Protein AF-A0ABD1AWQ6-F1 (afdb_monomer)

pLDDT: mean 72.34, std 12.03, range [37.41, 88.38]

Structure (mmCIF, N/CA/C/O backbone):
data_AF-A0ABD1AWQ6-F1
#
_entry.id   AF-A0ABD1AWQ6-F1
#
loop_
_atom_site.group_PDB
_atom_site.id
_atom_site.type_symbol
_atom_site.label_atom_id
_atom_site.label_alt_id
_atom_site.label_comp_id
_atom_site.label_asym_id
_atom_site.label_entity_id
_atom_site.label_seq_id
_atom_site.pdbx_PDB_ins_code
_atom_site.Cartn_x
_atom_site.Cartn_y
_atom_site.Cartn_z
_atom_site.occupancy
_atom_site.B_iso_or_equiv
_atom_site.auth_seq_id
_atom_site.auth_comp_id
_atom_site.auth_asym_id
_atom_site.auth_atom_id
_atom_site.pdbx_PDB_model_num
ATOM 1 N N . MET A 1 1 ? 18.038 -12.615 -33.657 1.00 48.97 1 MET A N 1
ATOM 2 C CA . MET A 1 1 ? 16.857 -12.393 -32.795 1.00 48.97 1 MET A CA 1
ATOM 3 C C . MET A 1 1 ? 17.334 -11.739 -31.507 1.00 48.97 1 MET A C 1
ATOM 5 O O . MET A 1 1 ? 18.391 -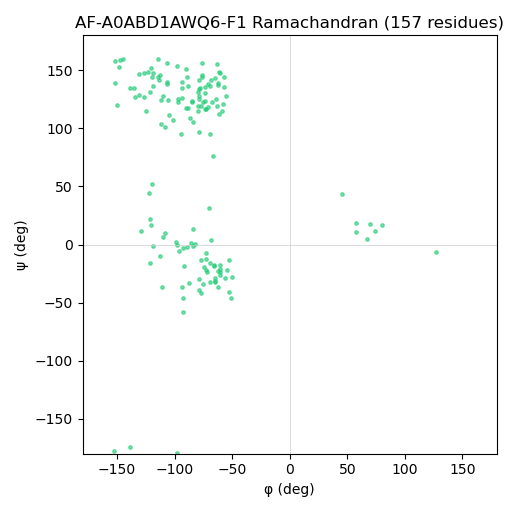12.156 -31.036 1.00 48.97 1 MET A O 1
ATOM 9 N N . PRO A 1 2 ? 16.660 -10.708 -30.973 1.00 58.03 2 PRO A N 1
ATOM 10 C CA . PRO A 1 2 ? 17.023 -10.162 -29.667 1.00 58.03 2 PRO A CA 1
ATOM 11 C C . PRO A 1 2 ? 16.846 -11.246 -28.593 1.00 58.03 2 PRO A C 1
ATOM 13 O O . PRO A 1 2 ? 15.907 -12.036 -28.662 1.00 58.03 2 PRO A O 1
ATOM 16 N N . LYS A 1 3 ? 17.781 -11.328 -27.640 1.00 64.69 3 LYS A N 1
ATOM 17 C CA . LYS A 1 3 ? 17.687 -12.257 -26.506 1.00 64.69 3 LYS A CA 1
ATOM 18 C C . LYS A 1 3 ? 16.695 -11.686 -25.491 1.00 64.69 3 LYS A C 1
ATOM 20 O O . LYS A 1 3 ? 16.927 -10.593 -24.983 1.00 64.69 3 LYS A O 1
ATOM 25 N N . SER A 1 4 ? 15.617 -12.411 -25.209 1.00 68.25 4 SER A N 1
ATOM 26 C CA . SER A 1 4 ? 14.711 -12.118 -24.096 1.00 68.25 4 SER A CA 1
ATOM 27 C C . SER A 1 4 ? 15.332 -12.616 -22.792 1.00 68.25 4 SER A C 1
ATOM 29 O O . SER A 1 4 ? 15.853 -13.732 -22.735 1.00 68.25 4 SER A O 1
ATOM 31 N N . ILE A 1 5 ? 15.296 -11.782 -21.757 1.00 76.12 5 ILE A N 1
ATOM 32 C CA . ILE A 1 5 ? 15.757 -12.128 -20.412 1.00 76.12 5 ILE A CA 1
ATOM 33 C C . I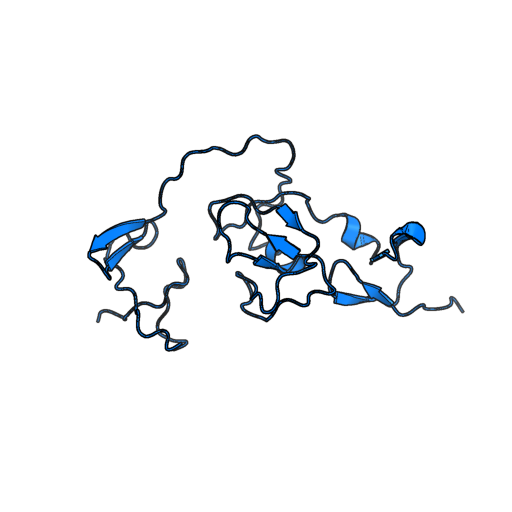LE A 1 5 ? 14.512 -12.165 -19.536 1.00 76.12 5 ILE A C 1
ATOM 35 O O . ILE A 1 5 ? 13.773 -11.186 -19.492 1.00 76.12 5 ILE A O 1
ATOM 39 N N . TYR A 1 6 ? 14.290 -13.290 -18.863 1.00 83.38 6 TYR A N 1
ATOM 40 C CA . TYR A 1 6 ? 13.230 -13.432 -17.873 1.00 83.38 6 TYR A CA 1
ATOM 41 C C . TYR A 1 6 ? 13.787 -13.121 -16.489 1.00 83.38 6 TYR A C 1
ATOM 43 O O . TYR A 1 6 ? 14.873 -13.590 -16.140 1.00 83.38 6 TYR A O 1
ATOM 51 N N . PHE A 1 7 ? 13.056 -12.331 -15.715 1.00 83.81 7 PHE A N 1
ATOM 52 C CA . PHE A 1 7 ? 13.428 -11.963 -14.353 1.00 83.81 7 PHE A CA 1
ATOM 53 C C . PHE A 1 7 ? 12.177 -11.675 -13.524 1.00 83.81 7 PHE A C 1
ATOM 55 O O . PHE A 1 7 ? 11.145 -11.302 -14.074 1.00 83.81 7 PHE A O 1
ATOM 62 N N . THR A 1 8 ? 12.284 -11.761 -12.201 1.00 82.62 8 THR A N 1
ATOM 63 C CA . THR A 1 8 ? 11.227 -11.308 -11.291 1.00 82.62 8 THR A CA 1
ATOM 64 C C . THR A 1 8 ? 11.559 -9.903 -10.798 1.00 82.62 8 THR A C 1
ATOM 66 O O . THR A 1 8 ? 12.649 -9.642 -10.289 1.00 82.62 8 THR A O 1
ATOM 69 N N . CYS A 1 9 ? 10.638 -8.959 -10.982 1.00 82.00 9 CYS A N 1
ATOM 70 C CA . CYS A 1 9 ? 10.838 -7.570 -10.588 1.00 82.00 9 CYS A CA 1
ATOM 71 C C . CYS A 1 9 ? 10.783 -7.410 -9.063 1.00 82.00 9 CYS A C 1
ATOM 73 O O . CYS A 1 9 ? 9.713 -7.534 -8.475 1.00 82.00 9 CYS A O 1
ATOM 75 N N . THR A 1 10 ? 11.879 -6.989 -8.435 1.00 76.38 10 THR A N 1
ATOM 76 C CA . THR A 1 10 ? 11.979 -6.748 -6.982 1.00 76.38 10 THR A CA 1
ATOM 77 C C . THR A 1 10 ? 11.002 -5.673 -6.477 1.00 76.38 10 THR A C 1
ATOM 79 O O . THR A 1 10 ? 10.599 -5.662 -5.317 1.00 76.38 10 THR A O 1
ATOM 82 N N . THR A 1 11 ? 10.588 -4.733 -7.332 1.00 75.94 11 THR A N 1
ATOM 83 C CA . THR A 1 11 ? 9.616 -3.696 -6.948 1.00 75.94 11 THR A CA 1
ATOM 84 C C . THR A 1 11 ? 8.186 -4.233 -6.869 1.00 75.94 11 THR A C 1
ATOM 86 O O . THR A 1 11 ? 7.409 -3.759 -6.045 1.00 75.94 11 THR A O 1
ATOM 89 N N . LEU A 1 12 ? 7.820 -5.189 -7.729 1.00 77.00 12 LEU A N 1
ATOM 90 C CA . LEU A 1 12 ? 6.425 -5.598 -7.935 1.00 77.00 12 LEU A CA 1
ATOM 91 C C . LEU A 1 12 ? 6.138 -7.077 -7.658 1.00 77.00 12 LEU A C 1
ATOM 93 O O . LEU A 1 12 ? 4.964 -7.425 -7.576 1.00 77.00 12 LEU A O 1
ATOM 97 N N . GLY A 1 13 ? 7.160 -7.929 -7.581 1.00 76.38 13 GLY A N 1
ATOM 98 C CA . GLY A 1 13 ? 7.013 -9.386 -7.485 1.00 76.38 13 GLY A CA 1
ATOM 99 C C . GLY A 1 13 ? 6.491 -10.049 -8.748 1.00 76.38 13 GLY A C 1
ATOM 100 O O . GLY A 1 13 ? 5.955 -11.147 -8.686 1.00 76.38 13 GLY A O 1
ATOM 101 N N . LEU A 1 14 ? 6.558 -9.357 -9.885 1.00 79.88 14 LEU A N 1
ATOM 102 C CA . LEU A 1 14 ? 6.002 -9.835 -11.147 1.00 79.88 14 LEU A CA 1
ATOM 103 C C . LEU A 1 14 ? 7.107 -10.124 -12.140 1.00 79.88 14 LEU A C 1
ATOM 105 O O . LEU A 1 14 ? 8.099 -9.391 -12.189 1.00 79.88 14 LEU A O 1
ATOM 109 N N . ASP A 1 15 ? 6.883 -11.146 -12.952 1.00 82.69 15 ASP A N 1
ATOM 110 C CA . ASP A 1 15 ? 7.808 -11.520 -14.006 1.00 82.69 15 ASP A CA 1
ATOM 111 C C . ASP A 1 15 ? 7.834 -10.467 -15.116 1.00 82.69 15 ASP A C 1
ATOM 113 O O . ASP A 1 15 ? 6.797 -9.955 -15.550 1.00 82.69 15 ASP A O 1
ATOM 117 N N . GLY A 1 16 ? 9.047 -10.161 -15.565 1.00 80.31 16 GLY A N 1
ATOM 118 C CA . GLY A 1 16 ? 9.341 -9.319 -16.710 1.00 80.31 16 GLY A CA 1
ATOM 119 C C . GLY A 1 16 ? 10.120 -10.096 -17.763 1.00 80.31 16 GLY A C 1
ATOM 120 O O . GLY A 1 16 ? 10.957 -10.939 -17.441 1.00 80.31 16 GLY A O 1
ATOM 121 N N . ASP A 1 17 ? 9.846 -9.798 -19.030 1.00 77.75 17 ASP A N 1
ATOM 122 C CA . ASP A 1 17 ? 10.455 -10.436 -20.207 1.00 77.75 17 ASP A CA 1
ATOM 123 C C . ASP A 1 17 ? 11.235 -9.446 -21.102 1.00 77.75 17 ASP A C 1
ATOM 125 O O . ASP A 1 17 ? 11.825 -9.825 -22.120 1.00 77.75 17 ASP A O 1
ATOM 129 N N . ARG A 1 18 ? 11.238 -8.161 -20.722 1.00 77.06 18 ARG A N 1
ATOM 130 C CA . ARG A 1 18 ? 11.921 -7.050 -21.412 1.00 77.06 18 ARG A CA 1
ATOM 131 C C . ARG A 1 18 ? 13.265 -6.723 -20.766 1.00 77.06 18 ARG A C 1
ATOM 133 O O . ARG A 1 18 ? 13.656 -7.344 -19.793 1.00 77.06 18 ARG A O 1
ATOM 140 N N . SER A 1 19 ? 13.978 -5.722 -21.287 1.00 81.62 19 SER A N 1
ATOM 141 C CA . SER A 1 19 ? 15.223 -5.223 -20.688 1.00 81.62 19 SER A CA 1
ATOM 142 C C . SER A 1 19 ? 14.974 -4.670 -19.273 1.00 81.62 19 SER A C 1
ATOM 144 O O . SER A 1 19 ? 14.305 -3.638 -19.157 1.00 81.62 19 SER A O 1
ATOM 146 N N . PRO A 1 20 ? 15.487 -5.318 -18.208 1.00 82.69 20 PRO A N 1
ATOM 147 C CA . PRO A 1 20 ? 15.362 -4.796 -16.855 1.00 82.69 20 PRO A CA 1
ATOM 148 C C . PRO A 1 20 ? 16.330 -3.640 -16.604 1.00 82.69 20 PRO A C 1
ATOM 150 O O . PRO A 1 20 ? 17.414 -3.573 -17.188 1.00 82.69 20 PRO A O 1
ATOM 153 N N . TYR A 1 21 ? 15.984 -2.800 -15.636 1.00 80.56 21 TYR A N 1
ATOM 154 C CA . TYR A 1 21 ? 16.967 -2.039 -14.880 1.00 80.56 21 TYR A CA 1
ATOM 155 C C . TYR A 1 21 ? 17.596 -2.959 -13.828 1.00 80.56 21 TYR A C 1
ATOM 157 O O . TYR A 1 21 ? 16.874 -3.587 -13.050 1.00 80.56 21 TYR A O 1
ATOM 165 N N . VAL A 1 22 ? 18.928 -3.032 -13.796 1.00 80.75 22 VAL A N 1
ATOM 166 C CA . VAL A 1 22 ? 19.681 -3.896 -12.876 1.00 80.75 22 VAL A CA 1
ATOM 167 C C . VAL A 1 22 ? 20.700 -3.062 -12.111 1.00 80.75 22 VAL A C 1
ATOM 169 O O . VAL A 1 22 ? 21.535 -2.390 -12.715 1.00 80.75 22 VAL A O 1
ATOM 172 N N . CYS A 1 23 ? 20.679 -3.151 -10.783 1.00 76.75 23 CYS A N 1
ATOM 173 C CA . CYS A 1 23 ? 21.765 -2.688 -9.927 1.00 76.75 23 CYS A CA 1
ATOM 174 C C . CYS A 1 23 ? 22.437 -3.901 -9.280 1.00 76.75 23 CYS A C 1
ATOM 176 O O . CYS A 1 23 ? 21.912 -4.472 -8.327 1.00 76.75 23 CYS A O 1
ATOM 178 N N . LEU A 1 24 ? 23.617 -4.274 -9.785 1.00 75.38 24 LEU A N 1
ATOM 179 C CA . LEU A 1 24 ? 24.368 -5.443 -9.310 1.00 75.38 24 LEU A CA 1
ATOM 180 C C . LEU A 1 24 ? 24.847 -5.299 -7.860 1.00 75.38 24 LEU A C 1
ATOM 182 O O . LEU A 1 24 ? 24.935 -6.285 -7.143 1.00 75.38 24 LEU A O 1
ATOM 186 N N . GLN A 1 25 ? 25.146 -4.075 -7.415 1.00 71.06 25 GLN A N 1
ATOM 187 C CA . GLN A 1 25 ? 25.598 -3.826 -6.041 1.00 71.06 25 GLN A CA 1
ATOM 188 C C . GLN A 1 25 ? 24.485 -4.042 -5.013 1.00 71.06 25 GLN A C 1
ATOM 190 O O . GLN A 1 25 ? 24.755 -4.449 -3.889 1.00 71.06 25 GLN A O 1
ATOM 195 N N . CYS A 1 26 ? 23.242 -3.756 -5.399 1.00 70.12 26 CYS A N 1
ATOM 196 C CA . CYS A 1 26 ? 22.070 -3.884 -4.538 1.00 70.12 26 CYS A CA 1
ATOM 197 C C . CYS A 1 26 ? 21.291 -5.183 -4.776 1.00 70.12 26 CYS A C 1
ATOM 199 O O . CYS A 1 26 ? 20.230 -5.336 -4.179 1.00 70.12 26 CYS A O 1
ATOM 201 N N . ASP A 1 27 ? 21.765 -6.047 -5.682 1.00 72.75 27 ASP A N 1
ATOM 202 C CA . ASP A 1 27 ? 21.037 -7.216 -6.193 1.00 72.75 27 ASP A CA 1
ATOM 203 C C . ASP A 1 27 ? 19.575 -6.888 -6.563 1.00 72.75 27 ASP A C 1
ATOM 205 O O . ASP A 1 27 ? 18.617 -7.571 -6.208 1.00 72.75 27 ASP A O 1
ATOM 209 N N . PHE A 1 28 ? 19.388 -5.747 -7.231 1.00 75.69 28 PHE A N 1
ATOM 210 C CA . PHE A 1 28 ? 18.071 -5.189 -7.524 1.00 75.69 28 PHE A CA 1
ATOM 211 C C . PHE A 1 28 ? 17.776 -5.280 -9.015 1.00 75.69 28 PHE A C 1
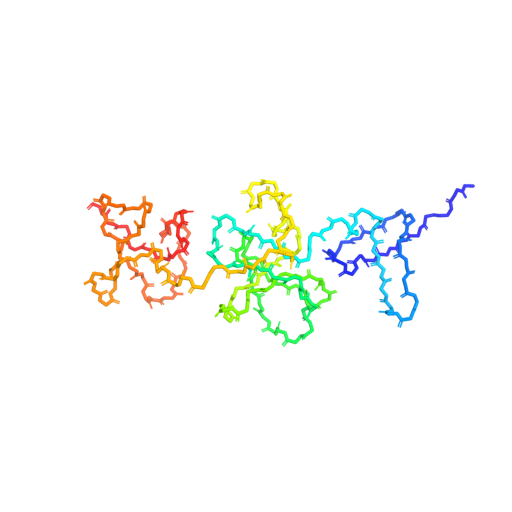ATOM 213 O O . PHE A 1 28 ? 18.549 -4.772 -9.829 1.00 75.69 28 PHE A O 1
ATOM 220 N N . THR A 1 29 ? 16.623 -5.856 -9.360 1.00 80.44 29 THR A N 1
ATOM 221 C CA . THR A 1 29 ? 16.164 -5.978 -10.747 1.00 80.44 29 THR A CA 1
ATOM 222 C C . THR A 1 29 ? 14.724 -5.492 -10.870 1.00 80.44 29 THR A C 1
ATOM 224 O O . THR A 1 29 ? 13.840 -5.932 -10.136 1.00 80.44 29 THR A O 1
ATOM 227 N N . ALA A 1 30 ? 14.440 -4.589 -11.807 1.00 82.12 30 ALA A N 1
ATOM 228 C CA . ALA A 1 30 ? 13.091 -4.064 -11.995 1.00 82.12 30 ALA A CA 1
ATOM 229 C C . ALA A 1 30 ? 12.749 -3.773 -13.457 1.00 82.12 30 ALA A C 1
ATOM 231 O O . ALA A 1 30 ? 13.633 -3.586 -14.288 1.00 82.12 30 ALA A O 1
ATOM 232 N N . HIS A 1 31 ? 11.452 -3.694 -13.773 1.00 84.19 31 HIS A N 1
ATOM 233 C CA . HIS A 1 31 ? 11.020 -3.110 -15.044 1.00 84.19 31 HIS A CA 1
ATOM 234 C C . HIS A 1 31 ? 11.462 -1.641 -15.112 1.00 84.19 31 HIS A C 1
ATOM 236 O O . HIS A 1 31 ? 11.478 -0.965 -14.082 1.00 84.19 31 HIS A O 1
ATOM 242 N N . ASN A 1 32 ? 11.760 -1.127 -16.310 1.00 77.94 32 ASN A N 1
ATOM 243 C CA . ASN A 1 32 ? 12.121 0.288 -16.494 1.00 77.94 32 ASN A CA 1
ATOM 244 C C . ASN A 1 32 ? 11.072 1.235 -15.887 1.00 77.94 32 ASN A C 1
ATOM 246 O O . ASN A 1 32 ? 11.412 2.186 -15.181 1.00 77.94 32 ASN A O 1
ATOM 250 N N . ASP A 1 33 ? 9.796 0.897 -16.065 1.00 75.50 33 ASP A N 1
ATOM 251 C CA . ASP A 1 33 ? 8.673 1.725 -15.623 1.00 75.50 33 ASP A CA 1
ATOM 252 C C . ASP A 1 33 ? 8.427 1.628 -14.105 1.00 75.50 33 ASP A C 1
ATOM 254 O O . ASP A 1 33 ? 7.754 2.472 -13.522 1.00 75.50 33 ASP A O 1
ATOM 258 N N . CYS A 1 34 ? 9.027 0.647 -13.415 1.00 76.81 34 CYS A N 1
ATOM 259 C CA . CYS A 1 34 ? 8.925 0.527 -11.956 1.00 76.81 34 CYS A CA 1
ATOM 260 C C . CYS A 1 34 ? 9.729 1.590 -11.195 1.00 76.81 34 CYS A C 1
ATOM 262 O O . CYS A 1 34 ? 9.649 1.646 -9.965 1.00 76.81 34 CYS A O 1
ATOM 264 N N . SER A 1 35 ? 10.539 2.392 -11.887 1.00 68.75 35 SER A N 1
ATOM 265 C CA . SER A 1 35 ? 11.254 3.516 -11.279 1.00 68.75 35 SER A CA 1
ATOM 266 C C . SER A 1 35 ? 10.326 4.690 -10.937 1.00 68.75 35 SER A C 1
ATOM 268 O O . SER A 1 35 ? 10.653 5.462 -10.041 1.00 68.75 35 SER A O 1
ATOM 270 N N . GLY A 1 36 ? 9.158 4.781 -11.587 1.00 74.75 36 GLY A N 1
ATOM 271 C CA . GLY A 1 36 ? 8.224 5.904 -11.465 1.00 74.75 36 GLY A CA 1
ATOM 272 C C . GLY A 1 36 ? 7.287 5.881 -10.253 1.00 74.75 36 GLY A C 1
ATOM 273 O O . GLY A 1 36 ? 6.467 6.781 -10.123 1.00 74.75 36 GLY A O 1
ATOM 274 N N . PHE A 1 37 ? 7.364 4.875 -9.375 1.00 82.88 37 PHE A N 1
ATOM 275 C CA . PHE A 1 37 ? 6.521 4.844 -8.175 1.00 82.88 37 PHE A CA 1
ATOM 276 C C . PHE A 1 37 ? 6.997 5.862 -7.123 1.00 82.88 37 PHE A C 1
ATOM 278 O O . PHE A 1 37 ? 8.203 5.895 -6.836 1.00 82.88 37 PHE A O 1
ATOM 285 N N . PRO A 1 38 ? 6.073 6.627 -6.508 1.00 86.12 38 PRO A N 1
ATOM 286 C CA . PRO A 1 38 ? 6.404 7.702 -5.576 1.00 86.12 38 PRO A CA 1
ATOM 287 C C . PRO A 1 38 ? 7.109 7.177 -4.324 1.00 86.12 38 PRO A C 1
ATOM 289 O O . PRO A 1 38 ? 6.949 6.026 -3.941 1.00 86.12 38 PRO A O 1
ATOM 292 N N . TRP A 1 39 ? 7.897 7.998 -3.648 1.00 84.81 39 TRP A N 1
ATOM 293 C CA . TRP A 1 39 ? 8.511 7.647 -2.370 1.00 84.81 39 TRP A CA 1
ATOM 294 C C . TRP A 1 39 ? 7.541 7.761 -1.206 1.00 84.81 39 TRP A C 1
ATOM 296 O O . TRP A 1 39 ? 7.569 6.907 -0.316 1.00 84.81 39 TRP A O 1
ATOM 306 N N . VA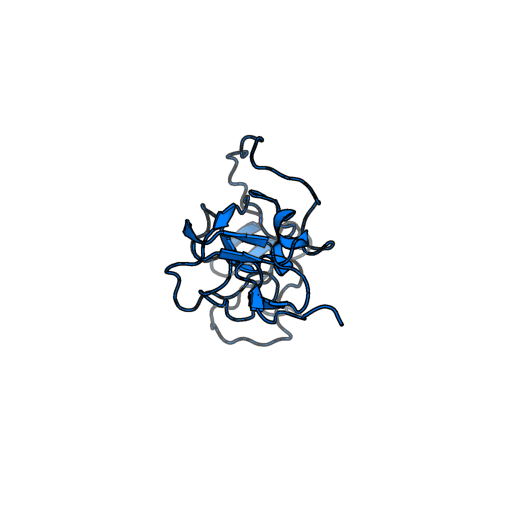L A 1 40 ? 6.699 8.788 -1.217 1.00 87.62 40 VAL A N 1
ATOM 307 C CA . VAL A 1 40 ? 5.674 9.043 -0.210 1.00 87.62 40 VAL A CA 1
ATOM 308 C C . VAL A 1 40 ? 4.386 9.417 -0.929 1.00 87.62 40 VAL A C 1
ATOM 310 O O . VAL A 1 40 ? 4.397 10.214 -1.864 1.00 87.62 40 VAL A O 1
ATOM 313 N N . THR A 1 41 ? 3.268 8.838 -0.510 1.00 87.38 41 THR A N 1
ATOM 314 C CA . THR A 1 41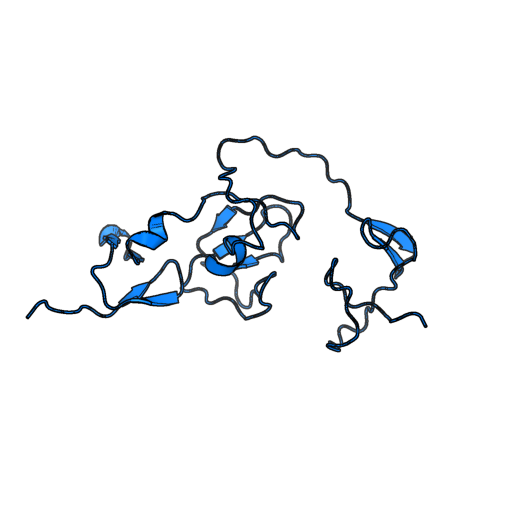 ? 1.976 9.104 -1.145 1.00 87.38 41 THR A CA 1
ATOM 315 C C . THR A 1 41 ? 0.823 9.034 -0.153 1.00 87.38 41 THR A C 1
ATOM 317 O O . THR A 1 41 ? 0.942 8.410 0.907 1.00 87.38 41 THR A O 1
ATOM 320 N N . ASN A 1 42 ? -0.286 9.675 -0.519 1.00 85.19 42 ASN A N 1
ATOM 321 C CA . ASN A 1 42 ? -1.563 9.540 0.158 1.00 85.19 42 ASN A CA 1
ATOM 322 C C . ASN A 1 42 ? -2.339 8.377 -0.457 1.00 85.19 42 ASN A C 1
ATOM 324 O O . ASN A 1 42 ? -2.434 8.232 -1.678 1.00 85.19 42 ASN A O 1
ATOM 328 N N . ILE A 1 43 ? -2.947 7.569 0.399 1.00 81.50 43 ILE A N 1
ATOM 329 C CA . ILE A 1 43 ? -3.916 6.566 -0.022 1.00 81.50 43 ILE A CA 1
ATOM 330 C C . ILE A 1 43 ? -5.284 7.102 0.379 1.00 81.50 43 ILE A C 1
ATOM 332 O O . ILE A 1 43 ? -5.515 7.334 1.556 1.00 81.50 43 ILE A O 1
ATOM 336 N N . ASN A 1 44 ? -6.219 7.228 -0.566 1.00 66.44 44 ASN A N 1
ATOM 337 C CA . ASN A 1 44 ? -7.561 7.809 -0.365 1.00 66.44 44 ASN A CA 1
ATOM 338 C C . ASN A 1 44 ? -8.373 7.195 0.799 1.00 66.44 44 ASN A C 1
ATOM 340 O O . ASN A 1 44 ? -9.433 7.698 1.152 1.00 66.44 44 ASN A O 1
ATOM 344 N N . ARG A 1 45 ? -7.935 6.053 1.336 1.00 66.00 45 ARG A N 1
ATOM 345 C CA . ARG A 1 45 ? -8.583 5.282 2.408 1.00 66.00 45 ARG A CA 1
ATOM 346 C C . ARG A 1 45 ? -7.670 5.104 3.628 1.00 66.00 45 ARG A C 1
ATOM 348 O O . ARG A 1 45 ? -7.809 4.116 4.348 1.00 66.00 45 ARG A O 1
ATOM 355 N N . HIS A 1 46 ? -6.675 5.974 3.782 1.00 79.12 46 HIS A N 1
ATOM 356 C CA . HIS A 1 46 ? -5.736 5.973 4.891 1.00 79.12 46 HIS A CA 1
ATOM 357 C C . HIS A 1 46 ? -5.266 7.401 5.171 1.00 79.12 46 HIS A C 1
ATOM 359 O O . HIS A 1 46 ? -4.686 8.042 4.300 1.00 79.12 46 HIS A O 1
ATOM 365 N N . ASP A 1 47 ? -5.522 7.875 6.385 1.00 73.38 47 ASP A N 1
ATOM 366 C CA . ASP A 1 47 ? -5.387 9.295 6.731 1.00 73.38 47 ASP A CA 1
ATOM 367 C C . ASP A 1 47 ? -3.928 9.757 6.804 1.00 73.38 47 ASP A C 1
ATOM 369 O O . ASP A 1 47 ? -3.625 10.931 6.613 1.00 73.38 47 ASP A O 1
ATOM 373 N N . TYR A 1 48 ? -3.010 8.820 7.039 1.00 83.12 48 TYR A N 1
ATOM 374 C CA . TYR A 1 48 ? -1.587 9.105 7.145 1.00 83.12 48 TYR A CA 1
ATOM 375 C C . TYR A 1 48 ? -0.854 8.827 5.845 1.00 83.12 48 TYR A C 1
ATOM 377 O O . TYR A 1 48 ? -1.220 7.946 5.056 1.00 83.12 48 TYR A O 1
ATOM 385 N N . ARG A 1 49 ? 0.260 9.530 5.649 1.00 87.06 49 ARG A N 1
ATOM 386 C CA . ARG A 1 49 ? 1.106 9.265 4.495 1.00 87.06 49 ARG A CA 1
ATOM 387 C C . ARG A 1 49 ? 1.765 7.911 4.638 1.00 87.06 49 ARG A C 1
ATOM 389 O O . ARG A 1 49 ? 2.244 7.507 5.701 1.00 87.06 49 ARG A O 1
ATOM 396 N N . VAL A 1 50 ? 1.855 7.225 3.510 1.00 87.69 50 VAL A N 1
ATOM 397 C CA . VAL A 1 50 ? 2.573 5.963 3.432 1.00 87.69 50 VAL A CA 1
ATOM 398 C C . VAL A 1 50 ? 3.875 6.173 2.688 1.00 87.69 50 VAL A C 1
ATOM 400 O O . VAL A 1 50 ? 3.943 6.890 1.689 1.00 87.69 50 VAL A O 1
ATOM 403 N N . SER A 1 51 ? 4.930 5.536 3.179 1.00 87.69 51 SER A N 1
ATOM 404 C CA . SER A 1 51 ? 6.269 5.652 2.607 1.00 87.69 51 SER A CA 1
ATOM 405 C C . SER 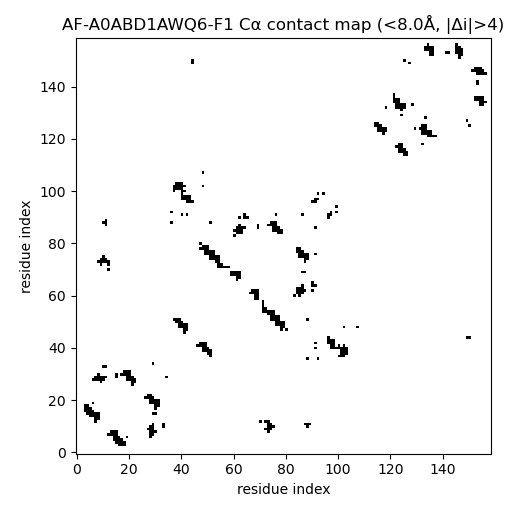A 1 51 ? 6.724 4.321 2.036 1.00 87.69 51 SER A C 1
ATOM 407 O O . SER A 1 51 ? 6.417 3.262 2.592 1.00 87.69 51 SER A O 1
ATOM 409 N N . ARG A 1 52 ? 7.458 4.368 0.919 1.00 85.62 52 ARG A N 1
ATOM 410 C CA . ARG A 1 52 ? 8.085 3.180 0.339 1.00 85.62 52 ARG A CA 1
ATOM 411 C C . ARG A 1 52 ? 8.998 2.554 1.373 1.00 85.62 52 ARG A C 1
ATOM 413 O O . ARG A 1 52 ? 9.985 3.154 1.796 1.00 85.62 52 ARG A O 1
ATOM 420 N N . THR A 1 53 ? 8.707 1.307 1.690 1.00 78.31 53 THR A N 1
ATOM 421 C CA . THR A 1 53 ? 9.533 0.489 2.556 1.00 78.31 53 THR A CA 1
ATOM 422 C C . THR A 1 53 ? 10.035 -0.728 1.794 1.00 78.31 53 THR A C 1
ATOM 424 O O . THR A 1 53 ? 9.397 -1.258 0.875 1.00 78.31 53 THR A O 1
ATOM 427 N N . SER A 1 54 ? 11.236 -1.157 2.152 1.00 64.19 54 SER A N 1
ATOM 428 C CA . SER A 1 54 ? 11.690 -2.498 1.816 1.00 64.19 54 SER A CA 1
ATOM 429 C C . SER A 1 54 ? 11.045 -3.415 2.853 1.00 64.19 54 SER A C 1
ATOM 431 O O . SER A 1 54 ? 11.362 -3.276 4.029 1.00 64.19 54 SER A O 1
ATOM 433 N N . LEU A 1 55 ? 10.147 -4.322 2.451 1.00 60.44 55 LEU A N 1
ATOM 434 C CA . LEU A 1 55 ? 9.398 -5.221 3.354 1.00 60.44 55 LEU A CA 1
ATOM 435 C C . LEU A 1 55 ? 10.268 -6.318 4.006 1.00 60.44 55 LEU A C 1
ATOM 437 O O . LEU A 1 55 ? 9.813 -7.422 4.302 1.00 60.44 55 LEU A O 1
ATOM 441 N N . LEU A 1 56 ? 11.541 -6.021 4.257 1.00 52.09 56 LEU A N 1
ATOM 442 C CA . LEU A 1 56 ? 12.449 -6.872 5.006 1.00 52.09 56 LEU A CA 1
ATOM 443 C C . LEU A 1 56 ? 12.008 -6.885 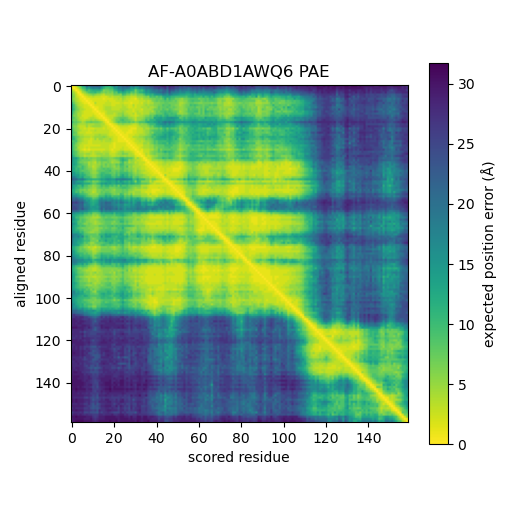6.476 1.00 52.09 56 LEU A C 1
ATOM 445 O O . LEU A 1 56 ? 12.385 -6.007 7.246 1.00 52.09 56 LEU A O 1
ATOM 449 N N . GLY A 1 57 ? 11.222 -7.892 6.864 1.00 52.12 57 GLY A N 1
ATOM 450 C CA . GLY A 1 57 ? 11.029 -8.251 8.273 1.00 52.12 57 GLY A CA 1
ATOM 451 C C . GLY A 1 57 ? 9.594 -8.344 8.791 1.00 52.12 57 GLY A C 1
ATOM 452 O O . GLY A 1 57 ? 9.430 -8.810 9.917 1.00 52.12 57 GLY A O 1
ATOM 453 N N . VAL A 1 58 ? 8.559 -7.985 8.021 1.00 54.44 58 VAL A N 1
ATOM 454 C CA . VAL A 1 58 ? 7.165 -8.126 8.491 1.00 54.44 58 VAL A CA 1
ATOM 455 C C . VAL A 1 58 ? 6.577 -9.451 8.018 1.00 54.44 58 VAL A C 1
ATOM 457 O O . VAL A 1 58 ? 6.102 -9.616 6.895 1.00 54.44 58 VAL A O 1
ATOM 460 N N . VAL A 1 59 ? 6.659 -10.451 8.893 1.00 55.97 59 VAL A N 1
ATOM 461 C CA . VAL A 1 59 ? 6.110 -11.783 8.640 1.00 55.97 59 VAL A CA 1
ATOM 462 C C . VAL A 1 59 ? 4.582 -11.696 8.747 1.00 55.97 59 VAL A C 1
ATOM 464 O O . VAL A 1 59 ? 4.061 -11.322 9.788 1.00 55.97 59 VAL A O 1
ATOM 467 N N . GLN A 1 60 ? 3.868 -12.099 7.689 1.00 66.56 60 GLN A N 1
ATOM 468 C CA . GLN A 1 60 ? 2.393 -12.201 7.613 1.00 66.56 60 GLN A CA 1
ATOM 469 C C . GLN A 1 60 ? 1.588 -10.915 7.359 1.00 66.56 60 GLN A C 1
ATOM 471 O O . GLN A 1 60 ? 0.366 -10.942 7.520 1.00 66.56 60 GLN A O 1
ATOM 476 N N . ALA A 1 61 ? 2.202 -9.829 6.891 1.00 75.94 61 ALA A N 1
ATOM 477 C CA . ALA A 1 61 ? 1.435 -8.638 6.540 1.00 75.94 61 ALA A CA 1
ATOM 478 C C . ALA A 1 61 ? 0.391 -8.879 5.433 1.00 75.94 61 ALA A C 1
ATOM 480 O O . ALA A 1 61 ? 0.568 -9.690 4.513 1.00 75.94 61 ALA A O 1
ATOM 481 N N . VAL A 1 62 ? -0.713 -8.136 5.521 1.00 81.12 62 VAL A N 1
ATOM 482 C CA . VAL A 1 62 ? -1.839 -8.186 4.585 1.00 81.12 62 VAL A CA 1
ATOM 483 C C . VAL A 1 62 ? -2.042 -6.802 3.987 1.00 81.12 62 VAL A C 1
ATOM 485 O O . VAL A 1 62 ? -2.136 -5.815 4.707 1.00 81.12 62 VAL A O 1
ATOM 488 N N . CYS A 1 63 ? -2.155 -6.724 2.663 1.00 83.75 63 CYS A N 1
ATOM 489 C CA . CYS A 1 63 ? -2.333 -5.446 1.988 1.00 83.75 63 CYS A CA 1
ATOM 490 C C . CYS A 1 63 ? -3.659 -4.770 2.373 1.00 83.75 63 CYS A C 1
ATOM 492 O O . CYS A 1 63 ? -4.724 -5.333 2.113 1.00 83.75 63 CYS A O 1
ATOM 494 N N . GLY A 1 64 ? -3.623 -3.525 2.853 1.00 80.12 64 GLY A N 1
ATOM 495 C CA . GLY A 1 64 ? -4.820 -2.766 3.245 1.00 80.12 64 GLY A CA 1
ATOM 496 C C . GLY A 1 64 ? -5.834 -2.527 2.113 1.00 80.12 64 GLY A C 1
ATOM 497 O O . GLY A 1 64 ? -7.028 -2.378 2.377 1.00 80.12 64 GLY A O 1
ATOM 498 N N . VAL A 1 65 ? -5.386 -2.572 0.851 1.00 82.75 65 VAL A N 1
ATOM 499 C CA . VAL A 1 65 ? -6.220 -2.354 -0.349 1.00 82.75 65 VAL A CA 1
ATOM 500 C C . VAL A 1 65 ? -6.779 -3.660 -0.915 1.00 82.75 65 VAL A C 1
ATOM 502 O O . VAL A 1 65 ? -7.990 -3.788 -1.061 1.00 82.75 65 VAL A O 1
ATOM 505 N N . CYS A 1 66 ? -5.925 -4.628 -1.273 1.00 83.62 66 CYS A N 1
ATOM 506 C CA . CYS A 1 66 ? -6.374 -5.859 -1.942 1.00 83.62 66 CYS A CA 1
ATOM 507 C C . CYS A 1 66 ? -6.585 -7.046 -0.995 1.00 83.62 66 CYS A C 1
ATOM 509 O O . CYS A 1 66 ? -7.033 -8.097 -1.449 1.00 83.62 66 CYS A O 1
ATOM 511 N N . ARG A 1 67 ? -6.233 -6.896 0.290 1.00 80.31 67 ARG A N 1
ATOM 512 C CA . ARG A 1 67 ? -6.392 -7.898 1.357 1.00 80.31 67 ARG A CA 1
ATOM 513 C C . ARG A 1 67 ? -5.699 -9.242 1.094 1.00 80.31 67 ARG A C 1
ATOM 515 O O . ARG A 1 67 ? -5.994 -10.239 1.742 1.00 80.31 67 ARG A O 1
ATOM 522 N N . LYS A 1 68 ? -4.732 -9.267 0.171 1.00 82.94 68 LYS A N 1
ATOM 523 C CA . LYS A 1 68 ? -3.848 -10.415 -0.076 1.00 82.94 68 LYS A CA 1
ATOM 524 C C . LYS A 1 68 ? -2.598 -10.320 0.791 1.00 82.94 68 LYS A C 1
ATOM 526 O O . LYS A 1 68 ? -2.157 -9.215 1.114 1.00 82.94 68 LYS A O 1
ATOM 531 N N . LYS A 1 69 ? -2.031 -11.481 1.131 1.00 82.31 69 LYS A N 1
ATOM 532 C CA . LYS A 1 69 ? -0.741 -11.573 1.823 1.00 82.31 69 LYS A CA 1
ATOM 533 C C . LYS A 1 69 ? 0.336 -10.866 1.011 1.00 82.31 69 LYS A C 1
ATOM 535 O O . LYS A 1 69 ? 0.393 -11.037 -0.206 1.00 82.31 69 LYS A O 1
ATOM 540 N N . MET A 1 70 ? 1.153 -10.094 1.708 1.00 77.62 70 MET A N 1
ATOM 541 C CA . MET A 1 70 ? 2.297 -9.403 1.141 1.00 77.62 70 MET A CA 1
ATOM 542 C C . MET A 1 70 ? 3.444 -10.399 0.966 1.00 77.62 70 MET A C 1
ATOM 544 O O . MET A 1 70 ? 3.727 -11.195 1.864 1.00 77.62 70 MET A O 1
ATOM 548 N N . ASP A 1 71 ? 4.092 -10.366 -0.195 1.00 73.19 71 ASP A N 1
ATOM 549 C CA . ASP A 1 71 ? 5.355 -11.068 -0.395 1.00 73.19 71 ASP A CA 1
ATOM 550 C C . ASP A 1 71 ? 6.508 -10.179 0.091 1.00 73.19 71 ASP A C 1
ATOM 552 O O . ASP A 1 71 ? 6.680 -9.048 -0.365 1.00 73.19 71 ASP A O 1
ATOM 556 N N . TRP A 1 72 ? 7.297 -10.705 1.024 1.00 67.56 72 TRP A N 1
ATOM 557 C CA . TRP A 1 72 ? 8.462 -10.052 1.625 1.00 67.56 72 TRP A CA 1
ATOM 558 C C . TRP A 1 72 ? 9.594 -9.818 0.616 1.00 67.56 72 TRP A C 1
ATOM 560 O O . TRP A 1 72 ? 10.476 -8.993 0.858 1.00 67.56 72 TRP A O 1
ATOM 570 N N . SER A 1 73 ? 9.571 -10.520 -0.522 1.00 64.88 73 SER A N 1
ATOM 571 C CA . SER A 1 73 ? 10.511 -10.313 -1.628 1.00 64.88 73 SER A CA 1
ATOM 572 C C . SER A 1 73 ? 10.252 -9.010 -2.404 1.00 64.88 73 SER A C 1
ATOM 574 O O . SER A 1 73 ? 11.088 -8.572 -3.199 1.00 64.88 73 SER A O 1
ATOM 576 N N . CYS A 1 74 ? 9.096 -8.376 -2.173 1.00 69.00 74 CYS A N 1
ATOM 577 C CA . CYS A 1 74 ? 8.616 -7.226 -2.927 1.00 69.00 74 CYS A CA 1
ATOM 578 C C . CYS A 1 74 ? 8.723 -5.928 -2.128 1.00 69.00 74 CYS A C 1
ATOM 580 O O . CYS A 1 74 ? 8.686 -5.906 -0.900 1.00 69.00 74 CYS A O 1
ATOM 582 N N . ARG A 1 75 ? 8.786 -4.794 -2.830 1.00 74.44 75 ARG A N 1
ATOM 583 C CA . ARG A 1 75 ? 8.597 -3.488 -2.185 1.00 74.44 75 ARG A CA 1
ATOM 584 C C . ARG A 1 75 ? 7.119 -3.236 -1.890 1.00 74.44 75 ARG A C 1
ATOM 586 O O . ARG A 1 75 ? 6.238 -3.574 -2.690 1.00 74.44 75 ARG A O 1
ATOM 593 N N . GLY A 1 76 ? 6.864 -2.553 -0.783 1.00 85.44 76 GLY A N 1
ATOM 594 C CA . GLY A 1 76 ? 5.541 -2.065 -0.415 1.00 85.44 76 GLY A CA 1
ATOM 595 C C . GLY A 1 76 ? 5.603 -0.667 0.171 1.00 85.44 76 GLY A C 1
ATOM 596 O O . GLY A 1 76 ? 6.656 -0.029 0.200 1.00 85.44 76 GLY A O 1
ATOM 597 N N . TYR A 1 77 ? 4.456 -0.202 0.636 1.00 86.50 77 TYR A N 1
ATOM 598 C CA . TYR A 1 77 ? 4.338 1.011 1.423 1.00 86.50 77 TYR A CA 1
ATOM 599 C C . TYR A 1 77 ? 3.886 0.650 2.824 1.00 86.50 77 TYR A C 1
ATOM 601 O O . TYR A 1 77 ? 3.034 -0.225 2.981 1.00 86.50 77 TYR A O 1
ATOM 609 N N . SER A 1 78 ? 4.430 1.345 3.813 1.00 86.19 78 SER A N 1
ATOM 610 C CA . SER A 1 78 ? 3.973 1.263 5.193 1.00 86.19 78 SER A CA 1
ATOM 611 C C . SER A 1 78 ? 3.669 2.651 5.733 1.00 86.19 78 SER A C 1
ATOM 613 O O . SER A 1 78 ? 4.299 3.651 5.356 1.00 86.19 78 SER A O 1
ATOM 615 N N . CYS A 1 79 ? 2.688 2.697 6.623 1.00 85.25 79 CYS A N 1
ATOM 616 C CA . CYS A 1 79 ? 2.454 3.854 7.465 1.00 85.25 79 CYS A CA 1
ATOM 617 C C . CYS A 1 79 ? 3.453 3.861 8.626 1.00 85.25 79 CYS A C 1
ATOM 619 O O . CYS A 1 79 ? 3.761 2.815 9.193 1.00 85.25 79 CYS A O 1
ATOM 621 N N . LYS A 1 80 ? 3.959 5.039 9.003 1.00 80.12 80 LYS A N 1
ATOM 622 C CA . LYS A 1 80 ? 4.796 5.173 10.208 1.00 80.12 80 LYS A CA 1
ATOM 623 C C . LYS A 1 80 ? 3.975 5.212 11.495 1.00 80.12 80 LYS A C 1
ATOM 625 O O . LYS A 1 80 ? 4.485 4.815 12.537 1.00 80.12 80 LYS A O 1
ATOM 630 N N . ARG A 1 81 ? 2.741 5.717 11.423 1.00 79.19 81 ARG A N 1
ATOM 631 C CA . ARG A 1 81 ? 1.848 5.874 12.579 1.00 79.19 81 ARG A CA 1
ATOM 632 C C . ARG A 1 81 ? 1.026 4.617 12.851 1.00 79.19 81 ARG A C 1
ATOM 634 O O . ARG A 1 81 ? 0.781 4.283 14.003 1.00 79.19 81 ARG A O 1
ATOM 641 N N . CYS A 1 82 ? 0.654 3.880 11.807 1.00 76.94 82 CYS A N 1
ATOM 642 C CA . CYS A 1 82 ? -0.128 2.658 11.940 1.00 76.94 82 CYS A CA 1
ATOM 643 C C . CYS A 1 82 ? 0.744 1.421 11.720 1.00 76.94 82 CYS A C 1
ATOM 645 O O . CYS A 1 82 ? 1.165 1.148 10.597 1.00 76.94 82 CYS A O 1
ATOM 647 N N . SER A 1 83 ? 0.962 0.648 12.787 1.00 68.12 83 SER A N 1
ATOM 648 C CA . SER A 1 83 ? 1.805 -0.557 12.777 1.00 68.12 83 SER A CA 1
ATOM 649 C C . SER A 1 83 ? 1.302 -1.671 11.856 1.00 68.12 83 SER A C 1
ATOM 651 O O . SER A 1 83 ? 2.097 -2.494 11.414 1.00 68.12 83 SER A O 1
ATOM 653 N N . ASP A 1 84 ? 0.004 -1.677 11.544 1.00 69.19 84 ASP A N 1
ATOM 654 C CA . ASP A 1 84 ? -0.663 -2.804 10.881 1.00 69.19 84 ASP A CA 1
ATOM 655 C C . ASP A 1 84 ? -1.073 -2.489 9.429 1.00 69.19 84 ASP A C 1
ATOM 657 O O . ASP A 1 84 ? -1.763 -3.279 8.780 1.00 69.19 84 ASP A O 1
ATOM 661 N N . PHE A 1 85 ? -0.676 -1.322 8.903 1.00 75.12 85 PHE A N 1
ATOM 662 C CA . PHE A 1 85 ? -1.079 -0.861 7.574 1.00 75.12 85 PHE A CA 1
ATOM 663 C C . PHE A 1 85 ? 0.074 -0.922 6.580 1.00 75.12 85 PHE A C 1
ATOM 665 O O . PHE A 1 85 ? 0.922 -0.028 6.496 1.00 75.12 85 PHE A O 1
ATOM 672 N N . GLU A 1 86 ? 0.036 -1.976 5.769 1.00 84.06 86 GLU A N 1
ATOM 673 C CA . GLU A 1 86 ? 0.941 -2.178 4.649 1.00 84.06 86 GLU A CA 1
ATOM 674 C C . GLU A 1 86 ? 0.198 -2.296 3.323 1.00 84.06 86 GLU A C 1
ATOM 676 O O . GLU A 1 86 ? -0.946 -2.754 3.239 1.00 84.06 86 GLU A O 1
ATOM 681 N N . PHE A 1 87 ? 0.866 -1.904 2.243 1.00 85.25 87 PHE A N 1
ATOM 682 C CA . PHE A 1 87 ? 0.272 -1.858 0.917 1.00 85.25 87 PHE A CA 1
ATOM 683 C C . PHE A 1 87 ? 1.243 -2.369 -0.140 1.00 85.25 87 PHE A C 1
ATOM 685 O O . PHE A 1 87 ? 2.404 -1.965 -0.182 1.00 85.25 87 PHE A O 1
ATOM 692 N N . HIS A 1 88 ? 0.771 -3.226 -1.052 1.00 87.38 88 HIS A N 1
ATOM 693 C CA . HIS A 1 88 ? 1.548 -3.557 -2.246 1.00 87.38 88 HIS A CA 1
ATOM 694 C C . HIS A 1 88 ? 1.862 -2.279 -3.020 1.00 87.38 88 HIS A C 1
ATOM 696 O O . HIS A 1 88 ? 0.980 -1.427 -3.162 1.00 87.38 88 HIS A O 1
ATOM 702 N N . THR A 1 89 ? 3.047 -2.203 -3.633 1.00 85.81 89 THR A N 1
ATOM 703 C CA . THR A 1 89 ? 3.426 -1.050 -4.466 1.00 85.81 89 THR A CA 1
ATOM 704 C C . THR A 1 89 ? 2.360 -0.721 -5.518 1.00 85.81 89 THR A C 1
ATOM 706 O O . THR A 1 89 ? 1.934 0.425 -5.618 1.00 85.81 89 THR A O 1
ATOM 709 N N . LYS A 1 90 ? 1.838 -1.732 -6.234 1.00 85.44 90 LYS A N 1
ATOM 710 C CA . LYS A 1 90 ? 0.749 -1.545 -7.216 1.00 85.44 90 LYS A CA 1
ATOM 711 C C . LYS A 1 90 ? -0.573 -1.099 -6.609 1.00 85.44 90 LYS A C 1
ATOM 713 O O . LYS A 1 90 ? -1.365 -0.459 -7.283 1.00 85.44 90 LYS A O 1
ATOM 718 N N . CYS A 1 91 ? -0.862 -1.522 -5.384 1.00 86.12 91 CYS A N 1
ATOM 719 C CA . CYS A 1 91 ? -2.127 -1.186 -4.747 1.00 86.12 91 CYS A CA 1
ATOM 720 C C . CYS A 1 91 ? -2.113 0.254 -4.247 1.00 86.12 91 CYS A C 1
ATOM 722 O O . CYS A 1 91 ? -3.089 0.960 -4.451 1.00 86.12 91 CYS A O 1
ATOM 724 N N . ALA A 1 92 ? -0.997 0.680 -3.653 1.00 87.56 92 ALA A N 1
ATOM 725 C CA . ALA A 1 92 ? -0.793 2.046 -3.186 1.00 87.56 92 ALA A CA 1
ATOM 726 C C . ALA A 1 92 ? -0.750 3.078 -4.322 1.00 87.56 92 ALA A C 1
ATOM 728 O O . ALA A 1 92 ? -0.903 4.254 -4.056 1.00 87.56 92 ALA A O 1
ATOM 729 N N . THR A 1 93 ? -0.529 2.650 -5.568 1.00 85.94 93 THR A N 1
ATOM 730 C CA . THR A 1 93 ? -0.371 3.530 -6.744 1.00 85.94 93 THR A CA 1
ATOM 731 C C . THR A 1 93 ? -1.421 3.257 -7.821 1.00 85.94 93 THR A C 1
ATOM 733 O O . THR A 1 93 ? -1.259 3.626 -8.983 1.00 85.94 93 THR A O 1
ATOM 736 N N . ARG A 1 94 ? -2.506 2.563 -7.456 1.00 85.44 94 ARG A N 1
ATOM 737 C CA . ARG A 1 94 ? -3.636 2.322 -8.356 1.00 85.44 94 ARG A CA 1
ATOM 738 C C . ARG A 1 94 ? -4.389 3.636 -8.553 1.00 85.44 94 ARG A C 1
ATOM 740 O O . ARG A 1 94 ? -4.592 4.360 -7.586 1.00 85.44 94 ARG A O 1
ATOM 747 N N . GLU A 1 95 ? -4.814 3.933 -9.777 1.00 81.00 95 GLU A N 1
ATOM 748 C CA . GLU A 1 95 ? -5.402 5.234 -10.151 1.00 81.00 95 GLU A CA 1
ATOM 749 C C . GLU A 1 95 ? -6.626 5.646 -9.313 1.00 81.00 95 GLU A C 1
ATOM 751 O O . GLU A 1 95 ? -6.851 6.829 -9.101 1.00 81.00 95 GLU A O 1
ATOM 756 N N . ASP A 1 96 ? -7.401 4.691 -8.795 1.00 74.56 96 ASP A N 1
ATOM 757 C CA . ASP A 1 96 ? -8.551 4.927 -7.907 1.00 74.56 96 ASP A CA 1
ATOM 758 C C . ASP A 1 96 ? -8.183 4.969 -6.408 1.00 74.56 96 ASP A C 1
ATOM 760 O O . ASP A 1 96 ? -9.051 5.161 -5.552 1.00 74.56 96 ASP A O 1
ATOM 764 N N . VAL A 1 97 ? -6.911 4.743 -6.068 1.00 81.56 97 VAL A N 1
ATOM 765 C CA . VAL A 1 97 ? -6.409 4.621 -4.691 1.00 81.56 97 VAL A CA 1
ATOM 766 C C . VAL A 1 97 ? -5.517 5.793 -4.290 1.00 81.56 97 VAL A C 1
ATOM 768 O O . VAL A 1 97 ? -5.597 6.203 -3.135 1.00 81.56 97 VAL A O 1
ATOM 771 N N . TRP A 1 98 ? -4.704 6.326 -5.202 1.00 84.56 98 TRP A N 1
ATOM 772 C CA . TRP A 1 98 ? -3.826 7.474 -4.940 1.00 84.56 98 TRP A CA 1
ATOM 773 C C . TRP A 1 98 ? -4.221 8.708 -5.747 1.00 84.56 98 TRP A C 1
ATOM 775 O O . TRP A 1 98 ? -4.877 8.611 -6.782 1.00 84.56 98 TRP A O 1
ATOM 785 N N . ASP A 1 99 ? -3.782 9.868 -5.279 1.00 80.69 99 ASP A N 1
ATOM 786 C CA . ASP A 1 99 ? -4.025 11.184 -5.881 1.00 80.69 99 ASP A CA 1
ATOM 787 C C . ASP A 1 99 ? -3.038 11.543 -7.012 1.00 80.69 99 ASP A C 1
ATOM 789 O O . ASP A 1 99 ? -3.139 12.614 -7.616 1.00 80.69 99 ASP A O 1
ATOM 793 N N . GLY A 1 100 ? -2.079 10.658 -7.306 1.00 83.81 100 GLY A N 1
ATOM 794 C CA . GLY A 1 100 ? -1.035 10.890 -8.303 1.00 83.81 100 GLY A CA 1
ATOM 795 C C . GLY A 1 100 ? 0.053 11.870 -7.862 1.00 83.81 100 GLY A C 1
ATOM 796 O O . GLY A 1 100 ? 0.833 12.311 -8.710 1.00 83.81 100 GLY A O 1
ATOM 797 N N . ARG A 1 101 ? 0.112 12.239 -6.575 1.00 84.94 101 ARG A N 1
ATOM 798 C CA . ARG A 1 101 ? 1.079 13.210 -6.048 1.00 84.94 101 ARG A CA 1
ATOM 799 C C . ARG A 1 101 ? 2.179 12.535 -5.231 1.00 84.94 101 ARG A C 1
ATOM 801 O O . ARG A 1 101 ? 1.946 11.622 -4.441 1.00 84.94 101 ARG A O 1
ATOM 808 N N . GLU A 1 102 ? 3.404 13.012 -5.439 1.00 88.38 102 GLU A N 1
ATOM 809 C CA . GLU A 1 102 ? 4.561 12.693 -4.603 1.00 88.38 102 GLU A CA 1
ATOM 810 C C . GLU A 1 102 ? 4.574 13.638 -3.401 1.00 88.38 102 GLU A C 1
ATOM 812 O O . GLU A 1 102 ? 4.630 14.853 -3.571 1.00 88.38 102 GLU A O 1
ATOM 817 N N . MET A 1 103 ? 4.560 13.072 -2.197 1.00 86.06 103 MET A N 1
ATOM 818 C CA . MET A 1 103 ? 4.418 13.819 -0.941 1.00 86.06 103 MET A CA 1
ATOM 819 C C . MET A 1 103 ? 5.721 13.871 -0.131 1.00 86.06 103 MET A C 1
ATOM 821 O O . MET A 1 103 ? 5.709 14.247 1.041 1.00 86.06 103 MET A O 1
ATOM 825 N N . LYS A 1 104 ? 6.853 13.446 -0.712 1.00 84.00 104 LYS A N 1
ATOM 826 C CA . LYS A 1 104 ? 8.144 13.345 -0.010 1.00 84.00 104 LYS A CA 1
ATOM 827 C C . LYS A 1 104 ? 8.662 14.691 0.503 1.00 84.00 104 LYS A C 1
ATOM 829 O O . LYS A 1 104 ? 9.284 14.724 1.562 1.00 84.00 104 LYS A O 1
ATOM 834 N N . ASP A 1 105 ? 8.432 15.758 -0.255 1.00 83.06 105 ASP A N 1
ATOM 835 C CA . ASP A 1 105 ? 8.968 17.092 0.035 1.00 83.06 105 ASP A CA 1
ATOM 836 C C . ASP A 1 105 ? 7.953 17.995 0.762 1.00 83.06 105 ASP A C 1
ATOM 838 O O . ASP A 1 105 ? 8.267 19.134 1.104 1.00 83.06 105 ASP A O 1
ATOM 842 N N . GLU A 1 106 ? 6.745 17.490 1.027 1.00 81.31 106 GLU A N 1
ATOM 843 C CA . GLU A 1 106 ? 5.723 18.208 1.782 1.00 81.31 106 GLU A CA 1
ATOM 844 C C . GLU A 1 106 ? 5.798 17.829 3.271 1.00 81.31 106 GLU A C 1
ATOM 846 O O . GLU A 1 106 ? 5.964 16.649 3.591 1.00 81.31 106 GLU A O 1
ATOM 851 N N . PRO A 1 107 ? 5.642 18.771 4.214 1.00 73.94 107 PRO A N 1
ATOM 852 C CA . PRO A 1 107 ? 5.493 18.431 5.627 1.00 73.94 107 PRO A CA 1
ATOM 853 C C . PRO A 1 107 ? 4.187 17.654 5.848 1.00 73.94 107 PRO A C 1
ATOM 855 O O . PRO A 1 107 ? 3.193 17.907 5.167 1.00 73.94 107 PRO A O 1
ATOM 858 N N . GLU A 1 108 ? 4.199 16.674 6.749 1.00 68.06 108 GLU A N 1
ATOM 859 C CA . GLU A 1 108 ? 2.990 15.958 7.172 1.00 68.06 108 GLU A CA 1
ATOM 860 C C . GLU A 1 108 ? 2.251 16.832 8.195 1.00 68.06 108 GLU A C 1
ATOM 862 O O . GLU A 1 108 ? 2.879 17.378 9.101 1.00 68.06 108 GLU A O 1
ATOM 867 N N . GLU A 1 109 ? 0.944 17.035 8.020 1.00 64.50 109 GLU A N 1
ATOM 868 C CA . GLU A 1 109 ? 0.135 17.761 9.003 1.00 64.50 109 GLU A CA 1
ATOM 869 C C . GLU A 1 109 ? -0.109 16.824 10.201 1.00 64.50 109 GLU A C 1
ATOM 871 O O . GLU A 1 109 ? -0.582 15.698 10.052 1.00 64.50 109 GLU A O 1
ATOM 876 N N . ASP A 1 110 ? 0.295 17.245 11.401 1.00 55.75 110 ASP A N 1
ATOM 877 C CA . ASP A 1 110 ? 0.280 16.416 12.618 1.00 55.75 110 ASP A CA 1
ATOM 878 C C . ASP A 1 110 ? -1.082 16.384 13.340 1.00 55.75 110 ASP A C 1
ATOM 880 O O . ASP A 1 110 ? -1.168 15.921 14.477 1.00 55.75 110 ASP A O 1
ATOM 884 N N . GLU A 1 111 ? -2.163 16.851 12.715 1.00 51.00 111 GLU A N 1
ATOM 885 C CA . GLU A 1 111 ? -3.487 16.797 13.339 1.00 51.00 111 GLU A CA 1
ATOM 886 C C . GLU A 1 111 ? -4.076 15.381 13.222 1.00 51.00 111 GLU A C 1
ATOM 888 O O . GLU A 1 111 ? -4.657 15.005 12.208 1.00 51.00 111 GLU A O 1
ATOM 893 N N . ASP A 1 112 ? -3.922 14.583 14.285 1.00 50.09 112 ASP A N 1
ATOM 894 C CA . ASP A 1 112 ? -4.662 13.332 14.500 1.00 50.09 112 ASP A CA 1
ATOM 895 C C . ASP A 1 112 ? -6.154 13.648 14.717 1.00 50.09 112 ASP A C 1
ATOM 897 O O . ASP A 1 112 ? -6.669 13.643 15.838 1.00 50.09 112 ASP A O 1
ATOM 901 N N . ILE A 1 113 ? -6.868 13.968 13.640 1.00 53.53 113 ILE A N 1
ATOM 902 C CA . ILE A 1 113 ? -8.327 14.007 13.664 1.00 53.53 113 ILE A CA 1
ATOM 903 C C . ILE A 1 113 ? -8.791 12.574 13.433 1.00 53.53 113 ILE A C 1
ATOM 905 O O . ILE A 1 113 ? -8.698 12.060 12.320 1.00 53.53 113 ILE A O 1
ATOM 909 N N . GLU A 1 114 ? -9.272 11.909 14.485 1.00 54.50 114 GLU A N 1
ATOM 910 C CA . GLU A 1 114 ? -9.865 10.581 14.328 1.00 54.50 114 GLU A CA 1
ATOM 911 C C . GLU A 1 114 ? -10.998 10.649 13.278 1.00 54.50 114 GLU A C 1
ATOM 913 O O . GLU A 1 114 ? -11.915 11.466 13.420 1.00 54.50 114 GLU A O 1
ATOM 918 N N . PRO A 1 115 ? -10.998 9.786 12.240 1.00 57.47 115 PRO A N 1
ATOM 919 C CA . PRO A 1 115 ? -12.020 9.777 11.181 1.00 57.47 115 PRO A CA 1
ATOM 920 C C . PRO A 1 115 ? -13.403 9.321 11.689 1.00 57.47 115 PRO A C 1
ATOM 922 O O . PRO A 1 115 ? -14.367 9.135 10.940 1.00 57.47 115 PRO A O 1
ATOM 925 N N . PHE A 1 116 ? -13.541 9.078 12.983 1.00 64.50 116 PHE A N 1
ATOM 926 C CA . PHE A 1 116 ? -14.799 8.713 13.589 1.00 64.50 116 PHE A CA 1
ATOM 927 C C . PHE A 1 116 ? -14.870 9.241 15.010 1.00 64.50 116 PHE A C 1
ATOM 929 O O . PHE A 1 116 ? -13.872 9.384 15.705 1.00 64.50 116 PHE A O 1
ATOM 936 N N . LYS A 1 117 ? -16.092 9.476 15.468 1.00 70.94 117 LYS A N 1
ATOM 937 C CA . LYS A 1 117 ? -16.376 9.764 16.866 1.00 70.94 117 LYS A CA 1
ATOM 938 C C . LYS A 1 117 ? -16.817 8.480 17.552 1.00 70.94 117 LYS A C 1
ATOM 940 O O . LYS A 1 117 ? -17.806 7.874 17.144 1.00 70.94 117 LYS A O 1
ATOM 945 N N . VAL A 1 118 ? -16.124 8.069 18.607 1.00 72.31 118 VAL A N 1
ATOM 946 C CA . VAL A 1 118 ? -16.574 6.946 19.441 1.00 72.31 118 VAL A CA 1
ATOM 947 C C . VAL A 1 118 ? -17.851 7.358 20.181 1.00 72.31 118 VAL A C 1
ATOM 949 O O . VAL A 1 118 ? -17.871 8.368 20.884 1.00 72.31 118 VAL A O 1
ATOM 952 N N . ILE A 1 119 ? -18.930 6.596 19.992 1.00 79.25 119 ILE A N 1
ATOM 953 C CA . ILE A 1 119 ? -20.197 6.779 20.714 1.00 79.25 119 ILE A CA 1
ATOM 954 C C . ILE A 1 119 ? -20.205 5.893 21.963 1.00 79.25 119 ILE A C 1
ATOM 956 O O . ILE A 1 119 ? -20.544 6.364 23.047 1.00 79.25 119 ILE A O 1
ATOM 960 N N . ASP A 1 120 ? -19.814 4.626 21.817 1.00 78.56 120 ASP A N 1
ATOM 961 C CA . ASP A 1 120 ? -19.677 3.663 22.913 1.00 78.56 120 ASP A CA 1
ATOM 962 C C . ASP A 1 120 ? -18.626 2.586 22.584 1.00 78.56 120 ASP A C 1
ATOM 964 O O . ASP A 1 120 ? -17.999 2.620 21.525 1.00 78.56 120 ASP A O 1
ATOM 968 N N . GLU A 1 121 ? -18.434 1.617 23.488 1.00 72.44 121 GLU A N 1
ATOM 969 C CA . GLU A 1 121 ? -17.402 0.572 23.396 1.00 72.44 121 GLU A CA 1
ATOM 970 C C . GLU A 1 121 ? -17.364 -0.175 22.054 1.00 72.44 121 GLU A C 1
ATOM 972 O O . GLU A 1 121 ? -16.301 -0.679 21.673 1.00 72.44 121 GLU A O 1
ATOM 977 N N . ASN A 1 122 ? -18.501 -0.274 21.358 1.00 71.81 122 ASN A N 1
ATOM 978 C CA . ASN A 1 122 ? -18.640 -1.005 20.101 1.00 71.81 122 ASN A CA 1
ATOM 979 C C . ASN A 1 122 ? -19.295 -0.161 19.002 1.00 71.81 122 ASN A C 1
ATOM 981 O O . ASN A 1 122 ? -19.686 -0.728 17.986 1.00 71.81 122 ASN A O 1
ATOM 985 N N . THR A 1 123 ? -19.454 1.150 19.175 1.00 75.06 123 THR A N 1
ATOM 986 C CA . THR A 1 123 ? -20.225 1.978 18.243 1.00 75.06 123 THR A CA 1
ATOM 987 C C . THR A 1 123 ? -19.474 3.255 17.906 1.00 75.06 123 THR A C 1
ATOM 989 O O . THR A 1 123 ? -19.080 4.008 18.796 1.00 75.06 123 THR A O 1
ATOM 992 N N . ILE A 1 124 ? -19.306 3.520 16.611 1.00 76.19 124 ILE A N 1
ATOM 993 C CA . ILE A 1 124 ? -18.626 4.709 16.091 1.00 76.19 124 ILE A CA 1
ATOM 994 C C . ILE A 1 124 ? -19.550 5.499 15.161 1.00 76.19 124 ILE A C 1
ATOM 996 O O . ILE A 1 124 ? -20.377 4.920 14.460 1.00 76.19 124 ILE A O 1
ATOM 1000 N N . LEU A 1 125 ? -19.393 6.818 15.120 1.00 72.19 125 LEU A N 1
ATOM 1001 C CA . LEU A 1 125 ? -19.953 7.682 14.085 1.00 72.19 125 LEU A CA 1
ATOM 1002 C C . LEU A 1 125 ? -18.838 8.018 13.101 1.00 72.19 125 LEU A C 1
ATOM 1004 O O . LEU A 1 125 ? -17.923 8.761 13.440 1.00 72.19 125 LEU A O 1
ATOM 1008 N N . HIS A 1 126 ? -18.882 7.438 11.911 1.00 66.19 126 HIS A N 1
ATOM 1009 C CA . HIS A 1 126 ? -17.868 7.655 10.881 1.00 66.19 126 HIS A CA 1
ATOM 1010 C C . HIS A 1 126 ? -18.251 8.860 10.012 1.00 66.19 126 HIS A C 1
ATOM 1012 O O . HIS A 1 126 ? -19.430 8.999 9.700 1.00 66.19 126 HIS A O 1
ATOM 1018 N N . PHE A 1 127 ? -17.298 9.677 9.546 1.00 66.00 127 PHE A N 1
ATOM 1019 C CA . PHE A 1 1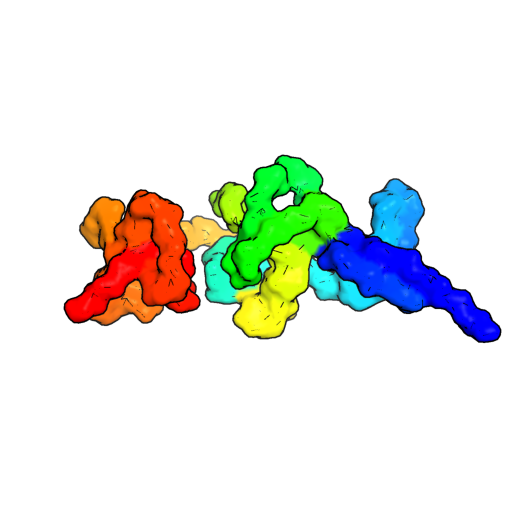27 ? -17.593 10.881 8.731 1.00 66.00 127 PHE A CA 1
ATOM 1020 C C . PHE A 1 127 ? -18.319 10.590 7.398 1.00 66.00 127 PHE A C 1
ATOM 1022 O O . PHE A 1 127 ? -18.896 11.468 6.776 1.00 66.00 127 PHE A O 1
ATOM 1029 N N . ILE A 1 128 ? -18.291 9.337 6.936 1.00 59.47 128 ILE A N 1
ATOM 1030 C CA . ILE A 1 128 ? -19.025 8.870 5.736 1.00 59.47 128 ILE A CA 1
ATOM 1031 C C . ILE A 1 128 ? -20.420 8.322 6.094 1.00 59.47 128 ILE A C 1
ATOM 1033 O O . ILE A 1 128 ? -21.287 8.203 5.234 1.00 59.47 128 ILE A O 1
ATOM 1037 N N . HIS A 1 129 ? -20.642 7.986 7.364 1.00 63.84 129 HIS A N 1
ATOM 1038 C CA . HIS A 1 129 ? -21.899 7.471 7.906 1.00 63.84 129 HIS A CA 1
ATOM 1039 C C . HIS A 1 129 ? -22.424 8.421 8.991 1.00 63.84 129 HIS A C 1
ATOM 1041 O O . HIS A 1 129 ? -22.700 8.003 10.112 1.00 63.84 129 HIS A O 1
ATOM 1047 N N . GLU A 1 130 ? -22.533 9.715 8.680 1.00 65.81 130 GLU A N 1
ATOM 1048 C CA . GLU A 1 130 ? -23.020 10.712 9.647 1.00 65.81 130 GLU A CA 1
ATOM 1049 C C . GLU A 1 130 ? -24.486 10.476 10.037 1.00 65.81 130 GLU A C 1
ATOM 1051 O O . GLU A 1 130 ? -24.886 10.769 11.163 1.00 65.81 130 GLU A O 1
ATOM 1056 N N . ASP A 1 131 ? -25.271 9.883 9.132 1.00 68.12 131 ASP A N 1
ATOM 1057 C CA . ASP A 1 131 ? -26.698 9.624 9.334 1.00 68.12 131 ASP A CA 1
ATOM 1058 C C . ASP A 1 131 ? -26.980 8.456 10.290 1.00 68.12 131 ASP A C 1
ATOM 1060 O O . ASP A 1 131 ? -28.097 8.336 10.801 1.00 68.12 131 ASP A O 1
ATOM 1064 N N . HIS A 1 132 ? -26.005 7.567 10.531 1.00 71.75 132 HIS A N 1
ATOM 1065 C CA . HIS A 1 132 ? -26.212 6.426 11.418 1.00 71.75 132 HIS A CA 1
ATOM 1066 C C . HIS A 1 132 ? -24.928 5.922 12.109 1.00 71.75 132 HIS A C 1
ATOM 1068 O O . HIS A 1 132 ? -23.887 5.743 11.474 1.00 71.75 132 HIS A O 1
ATOM 1074 N N . PRO A 1 133 ? -25.002 5.564 13.405 1.00 73.00 133 PRO A N 1
ATOM 1075 C CA . PRO A 1 133 ? -23.904 4.903 14.102 1.00 73.00 133 PRO A CA 1
ATOM 1076 C C . PRO A 1 133 ? -23.566 3.530 13.500 1.00 73.00 133 PRO A C 1
ATOM 1078 O O . PRO A 1 133 ? -24.450 2.721 13.210 1.00 73.00 133 PRO A O 1
ATOM 1081 N N . LEU A 1 134 ? -22.278 3.229 13.355 1.00 72.81 134 LEU A N 1
ATOM 1082 C CA . LEU A 1 134 ? -21.777 1.913 12.966 1.00 72.81 134 LEU A CA 1
ATOM 1083 C C . LEU A 1 134 ? -21.447 1.092 14.208 1.00 72.81 134 LEU A C 1
ATOM 1085 O O . LEU A 1 134 ? -20.636 1.514 15.029 1.00 72.81 134 LEU A O 1
ATOM 1089 N N . ARG A 1 135 ? -22.016 -0.112 14.317 1.00 76.38 135 ARG A N 1
ATOM 1090 C CA . ARG A 1 135 ? -21.649 -1.078 15.361 1.00 76.38 135 ARG A CA 1
ATOM 1091 C C . ARG A 1 135 ? -20.527 -1.990 14.890 1.00 76.38 135 ARG A C 1
ATOM 1093 O O . ARG A 1 135 ? -20.736 -2.767 13.965 1.00 76.38 135 ARG A O 1
ATOM 1100 N N . LEU A 1 136 ? -19.382 -1.931 15.553 1.00 66.88 136 LEU A N 1
ATOM 1101 C CA . LEU A 1 136 ? -18.210 -2.757 15.299 1.00 66.88 136 LEU A CA 1
ATOM 1102 C C . LEU A 1 136 ? -18.433 -4.191 15.794 1.00 66.88 136 LEU A C 1
ATOM 1104 O O . LEU A 1 136 ? -18.834 -4.422 16.938 1.00 66.88 136 LEU A O 1
ATOM 1108 N N . ASP A 1 137 ? -18.139 -5.160 14.933 1.00 65.75 137 ASP A N 1
ATOM 1109 C CA . ASP A 1 137 ? -18.137 -6.574 15.295 1.00 65.75 137 ASP A CA 1
ATOM 1110 C C . ASP A 1 137 ? -16.769 -6.980 15.869 1.00 65.75 137 ASP A C 1
ATOM 1112 O O . ASP A 1 137 ? -15.772 -7.069 15.151 1.00 65.75 137 ASP A O 1
ATOM 1116 N N . LYS A 1 138 ? -16.725 -7.239 17.183 1.00 61.88 138 LYS A N 1
ATOM 1117 C CA . LYS A 1 138 ? -15.520 -7.680 17.910 1.00 61.88 138 LYS A CA 1
ATOM 1118 C C . LYS A 1 138 ? -15.294 -9.195 17.869 1.00 61.88 138 LYS A C 1
ATOM 1120 O O . LYS A 1 138 ? -14.340 -9.678 18.474 1.00 61.88 138 LYS A O 1
ATOM 1125 N N . SER A 1 139 ? -16.153 -9.959 17.191 1.00 60.22 139 SER A N 1
ATOM 1126 C CA . SER A 1 139 ? -16.039 -11.423 17.151 1.00 60.22 139 SER A CA 1
ATOM 1127 C C . SER A 1 139 ? -14.829 -11.924 16.354 1.00 60.22 139 SER A C 1
ATOM 1129 O O . SER A 1 139 ? -14.448 -13.083 16.494 1.00 60.22 139 SER A O 1
ATOM 1131 N N . GLY A 1 140 ? -14.212 -11.071 15.525 1.00 53.28 140 GLY A N 1
ATOM 1132 C CA . GLY A 1 140 ? -13.081 -11.447 14.669 1.00 53.28 140 GLY A CA 1
ATOM 1133 C C . GLY A 1 140 ? -13.451 -12.437 13.556 1.00 53.28 140 GLY A C 1
ATOM 1134 O O . GLY A 1 140 ? -12.572 -12.899 12.829 1.00 53.28 140 GLY A O 1
ATOM 1135 N N . ILE A 1 141 ? -14.740 -12.766 13.410 1.00 49.25 141 ILE A N 1
ATOM 1136 C CA . ILE A 1 141 ? -15.263 -13.675 12.391 1.00 49.25 141 ILE A CA 1
ATOM 1137 C C . ILE A 1 141 ? -15.575 -12.856 11.139 1.00 49.25 141 ILE A C 1
ATOM 1139 O O . ILE A 1 141 ? -16.413 -11.957 11.143 1.00 49.25 141 ILE A O 1
ATOM 1143 N N . PHE A 1 142 ? -14.881 -13.167 10.049 1.00 51.03 142 PHE A N 1
ATOM 1144 C CA . PHE A 1 142 ? -15.029 -12.460 8.783 1.00 51.03 142 PHE A CA 1
ATOM 1145 C C . PHE A 1 142 ? -16.268 -12.953 8.022 1.00 51.03 142 PHE A C 1
ATOM 1147 O O . PHE A 1 142 ? -16.345 -14.127 7.660 1.00 51.03 142 PHE A O 1
ATOM 1154 N N . ILE A 1 143 ? -17.224 -12.057 7.759 1.00 56.19 143 ILE A N 1
ATOM 1155 C CA . ILE A 1 143 ? -18.398 -12.320 6.915 1.00 56.19 143 ILE A CA 1
ATOM 1156 C C . ILE A 1 143 ? -18.420 -11.254 5.811 1.00 56.19 143 ILE A C 1
ATOM 1158 O O . ILE A 1 143 ? -18.594 -10.072 6.102 1.00 56.19 143 ILE A O 1
ATOM 1162 N N . GLU A 1 144 ? -18.245 -11.669 4.550 1.00 48.69 144 GLU A N 1
ATOM 1163 C CA . GLU A 1 144 ? -18.113 -10.786 3.371 1.00 48.69 14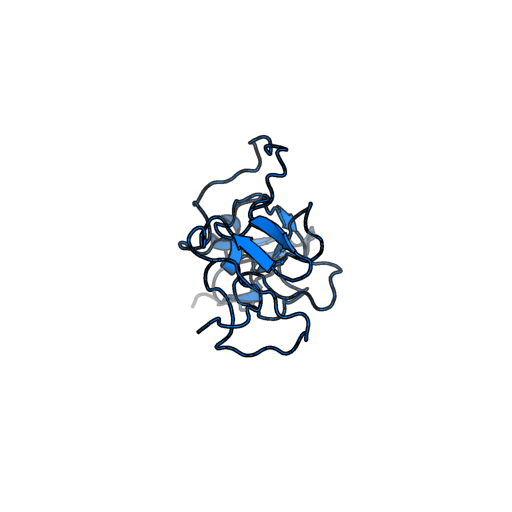4 GLU A CA 1
ATOM 1164 C C . GLU A 1 144 ? -19.272 -9.786 3.188 1.00 48.69 144 GLU A C 1
ATOM 1166 O O . GLU A 1 144 ? -19.104 -8.751 2.556 1.00 48.69 144 GLU A O 1
ATOM 1171 N N . GLU A 1 145 ? -20.443 -10.045 3.764 1.00 54.75 145 GLU A N 1
ATOM 1172 C CA . GLU A 1 145 ? -21.629 -9.189 3.624 1.00 54.75 145 GLU A CA 1
ATOM 1173 C C . GLU A 1 145 ? -21.771 -8.129 4.735 1.00 54.75 145 GLU A C 1
ATOM 1175 O O . GLU A 1 145 ? -22.702 -7.325 4.705 1.00 54.75 145 GLU A O 1
ATOM 1180 N N . ARG A 1 146 ? -20.870 -8.109 5.728 1.00 60.62 146 ARG A N 1
ATOM 1181 C CA . ARG A 1 146 ? -21.009 -7.311 6.962 1.00 60.62 146 ARG A CA 1
ATOM 1182 C C . ARG A 1 146 ? -19.855 -6.339 7.194 1.00 60.62 146 ARG A C 1
ATOM 1184 O O . ARG A 1 146 ? -19.342 -6.224 8.301 1.00 60.62 146 ARG A O 1
ATOM 1191 N N . PHE A 1 147 ? -19.422 -5.627 6.159 1.00 57.84 147 PHE A N 1
ATOM 1192 C CA . PHE A 1 147 ? -18.447 -4.548 6.322 1.00 57.84 147 PHE A CA 1
ATOM 1193 C C . PHE A 1 147 ? -18.892 -3.265 5.629 1.00 57.84 147 PHE A C 1
ATOM 1195 O O . PHE A 1 147 ? -19.538 -3.254 4.580 1.00 57.84 147 PHE A O 1
ATOM 1202 N N . CYS A 1 148 ? -18.507 -2.156 6.238 1.00 56.84 148 CYS A N 1
ATOM 1203 C CA . CYS A 1 148 ? -18.715 -0.826 5.699 1.00 56.84 148 CYS A CA 1
ATOM 1204 C C . CYS A 1 148 ? -17.737 -0.613 4.535 1.00 56.84 148 CYS A C 1
ATOM 1206 O O . CYS A 1 148 ? -16.520 -0.627 4.721 1.00 56.84 148 CYS A O 1
ATOM 1208 N N . LYS A 1 149 ? -18.252 -0.417 3.314 1.00 50.31 149 LYS A N 1
ATOM 1209 C CA . LYS A 1 149 ? -17.424 -0.265 2.097 1.00 50.31 149 LYS A CA 1
ATOM 1210 C C . LYS A 1 149 ? -16.462 0.927 2.150 1.00 50.31 149 LYS A C 1
ATOM 1212 O O . LYS A 1 149 ? -15.486 0.944 1.405 1.00 50.31 149 LYS A O 1
ATOM 1217 N N . ALA A 1 150 ? -16.751 1.901 3.010 1.00 43.12 150 ALA A N 1
ATOM 1218 C CA . ALA A 1 150 ? -15.992 3.133 3.147 1.00 43.12 150 ALA A CA 1
ATOM 1219 C C . ALA A 1 150 ? -14.907 3.058 4.239 1.00 43.12 150 ALA A C 1
ATOM 1221 O O . ALA A 1 150 ? -13.810 3.562 4.044 1.00 43.12 150 ALA A O 1
ATOM 1222 N N . CYS A 1 151 ? -15.191 2.371 5.347 1.00 52.00 151 CYS A N 1
ATOM 1223 C CA . CYS A 1 151 ? -14.360 2.346 6.552 1.00 52.00 151 CYS A CA 1
ATOM 1224 C C . CYS A 1 151 ? -13.710 0.979 6.838 1.00 52.00 151 CYS A C 1
ATOM 1226 O O . CYS A 1 151 ? -12.833 0.870 7.684 1.00 52.00 151 CYS A O 1
ATOM 1228 N N . VAL A 1 152 ? -14.108 -0.072 6.109 1.00 53.12 152 VAL A N 1
ATOM 1229 C CA . VAL A 1 152 ? -13.519 -1.430 6.089 1.00 53.12 152 VAL A CA 1
ATOM 1230 C C . VAL A 1 152 ? -13.468 -2.161 7.442 1.00 53.12 152 VAL A C 1
ATOM 1232 O O . VAL A 1 152 ? -12.872 -3.233 7.552 1.00 53.12 152 VAL A O 1
ATOM 1235 N N . TYR A 1 153 ? -14.145 -1.630 8.457 1.00 56.03 153 TYR A N 1
ATOM 1236 C CA . TYR A 1 153 ? -14.445 -2.340 9.693 1.00 56.03 153 TYR A CA 1
ATOM 1237 C C . TYR A 1 153 ? -15.588 -3.339 9.481 1.00 56.03 153 TYR A C 1
ATOM 1239 O O . TYR A 1 153 ? -16.542 -3.061 8.743 1.00 56.03 153 TYR A O 1
ATOM 1247 N N . SER A 1 154 ? -15.502 -4.487 10.160 1.00 55.22 154 SER A N 1
ATOM 1248 C CA . SER A 1 154 ? -16.635 -5.401 10.311 1.00 55.22 154 SER A CA 1
ATOM 1249 C C . SER A 1 154 ? -17.727 -4.681 11.090 1.00 55.22 154 SER A C 1
ATOM 1251 O O . SER A 1 154 ? -17.508 -4.259 12.228 1.00 55.22 154 SER A O 1
ATOM 1253 N N . VAL A 1 155 ? -18.890 -4.517 10.470 1.00 62.84 155 VAL A N 1
ATOM 1254 C CA . VAL A 1 155 ? -20.041 -3.840 11.057 1.00 62.84 155 VAL A CA 1
ATOM 1255 C C . VAL A 1 155 ? -21.215 -4.798 11.156 1.00 62.84 155 VAL A C 1
ATOM 1257 O O . VAL A 1 155 ? -21.529 -5.534 10.223 1.00 62.84 155 VAL A O 1
ATOM 1260 N N . LEU A 1 156 ? -21.908 -4.781 12.288 1.00 58.97 156 LEU A N 1
ATOM 1261 C CA . LEU A 1 156 ? -23.200 -5.445 12.398 1.00 58.97 156 LEU A CA 1
ATOM 1262 C C . LEU A 1 156 ? -24.203 -4.627 11.579 1.00 58.97 156 LEU A C 1
ATOM 1264 O O . LEU A 1 156 ? -24.419 -3.453 11.879 1.00 58.97 156 LEU A O 1
ATOM 1268 N N . SER A 1 157 ? -24.803 -5.222 10.541 1.00 46.28 157 SER A N 1
ATOM 1269 C CA . SER A 1 157 ? -25.881 -4.563 9.800 1.00 46.28 157 SER A CA 1
ATOM 1270 C C . SER A 1 157 ? -27.017 -4.257 10.777 1.00 46.28 157 SER A C 1
ATOM 1272 O O . SER A 1 157 ? -27.620 -5.186 11.321 1.00 46.28 157 SER A O 1
ATOM 1274 N N . GLN A 1 158 ? -27.301 -2.981 11.021 1.00 45.34 158 GLN A N 1
ATOM 1275 C CA . GLN A 1 158 ? -28.577 -2.608 11.615 1.00 45.34 158 GLN A CA 1
ATOM 1276 C C . GLN A 1 158 ? -29.622 -2.644 10.502 1.00 45.34 158 GLN A C 1
ATOM 1278 O O . GLN A 1 158 ? -29.409 -2.074 9.432 1.00 45.34 158 GLN A O 1
ATOM 1283 N N . GLN A 1 159 ? -30.682 -3.408 10.745 1.00 37.41 159 GLN A N 1
ATOM 1284 C CA . GLN A 1 159 ? -31.905 -3.383 9.955 1.00 37.41 159 GLN A CA 1
ATOM 1285 C C . GLN A 1 159 ? -32.779 -2.217 10.405 1.00 37.41 159 GLN A C 1
ATOM 1287 O O . GLN A 1 159 ? -32.772 -1.941 11.627 1.00 37.41 159 GLN A O 1
#

InterPro domains:
  IPR004146 DC1 [PF03107] (45-92)
  IPR046349 C1-like domain superfamily [SSF57889] (6-47)
  IPR046349 C1-like domain superfamily [SSF57889] (70-154)
  IPR053192 Vacuole Formation Regulator [PTHR32410] (3-155)

Sequence (159 aa):
MPKSIYFTCTTLGLDGDRSPYVCLQCDFTAHNDCSGFPWVTNINRHDYRVSRTSLLGVVQAVCGVCRKKMDWSCRGYSCKRCSDFEFHTKCATREDVWDGREMKDEPEEDEDIEPFKVIDENTILHFIHEDHPLRLDKSGIFIEERFCKACVYSVLSQQ

Nearest PDB structures (foldseek):
  4b6d-assembly3_C  TM=8.024E-01  e=5.524E-01  Homo sapiens
  4up5-assembly1_A  TM=8.220E-01  e=4.100E+00  Homo sapiens
  2vpd-assembly2_C  TM=5.996E-01  e=8.319E+00  Homo sapiens

Organism: NCBI:txid228776

Solvent-accessible surface area (backbone atoms only — not comparable to full-atom values): 9791 Å² total; per-residue (Å²): 130,86,84,74,47,79,47,65,16,38,53,72,67,42,80,42,60,59,82,60,44,72,40,79,92,73,78,39,38,27,53,65,76,68,70,74,64,64,62,16,32,52,34,84,86,44,96,60,60,27,33,63,38,76,38,80,79,65,84,83,44,44,16,73,77,80,68,43,74,60,61,56,78,18,31,25,29,34,36,86,87,43,94,80,45,34,26,46,44,68,54,52,63,29,80,95,33,24,86,86,56,71,44,72,89,53,84,80,83,85,76,85,68,69,72,44,47,78,76,51,101,46,29,31,35,33,79,90,36,74,90,48,74,45,36,52,54,83,80,80,72,90,54,97,89,32,51,42,92,85,76,72,46,48,28,57,80,81,129

Radius of gyration: 19.02 Å; Cα contacts (8 Å, |Δi|>4): 275; chains: 1; bounding box: 58×32×56 Å

Mean predicted aligned error: 14.01 Å

Foldseek 3Di:
DDDFDWDQALAARHIDRDDWDADPVVRGTHRPCSVPQAQWFDWPQDLAIWGKDQLPPDPFAAAPQPRHTDDSSHIWIDGPVDPRHIHRSCRCPPPNTTPSDHCPPPDTDPDPPPQWDDPDPQWTCGPVNVVDIWGADPPPDDDPVQADPRNGGRTDDDD

Secondary structure (DSSP, 8-state):
-PPP--EE-TTTS-EE-S--EEETTTTEEE-GGGGGS-SEEEETTEEEEEEEEE-TT-TT-BBTTT-PBPPTTSEEEEESS-TT-EEEHHHHT-TTTB-S---TTSPPP-----SEEEEETTEEEETT-TTSPEEE-TT----TTSB-TTT--BEE---